Protein AF-A0AAT9HPE4-F1 (afdb_monomer_lite)

pLDDT: mean 81.88, std 15.14, range [31.67, 94.38]

Foldseek 3Di:
DDDDPPPPPPPLQFFDWQEWEKAAQDPVVVVVVVVQQAWAWDDDDPFKTWTAALFNRIYIYGPDDDPVFWDDLDPHIGTGEIETAGADPVSLVVVLVVCVVPWDWDADPVGWIWTADPSGHIYIYDHDDTDDDDDDDDDDDDVVDDPDDPDDDDDDPGDRDDDPGPDD

InterPro domains:
  IPR004360 Glyoxalase/fosfomycin resistance/dioxygenase domain [PF00903] (16-105)
  IPR029068 Glyoxalase/Bleomycin resistance protein/Dihydroxybiphenyl dioxygenase [G3DSA:3.10.180.10] (5-127)
  IPR029068 Glyoxalase/Bleomycin resistance protein/Dihydroxybiphenyl dioxygenase [SSF54593] (12-109)

Sequence (168 aa):
MLTGAEGNEEFMGIQRIESVTYGVDDLDTCVRFFEDFGLSLVERTGEHAVFETRTAQTLHLDTAPGPLLPAPVEDGPTLREVVWGVDTRDDLDRLVTAAAHDHEVRETADGVQHTVDRSGFGVGLALARPRKVTVAPRRTNTYGSVRRWNEALTPVSRAHPCACAMSP

Structure (mmCIF, N/CA/C/O backbone):
data_AF-A0AAT9HPE4-F1
#
_entry.id   AF-A0AAT9HPE4-F1
#
loop_
_atom_site.group_PDB
_atom_site.id
_atom_site.type_symbol
_atom_site.label_atom_id
_atom_site.label_alt_id
_atom_site.label_comp_id
_atom_site.label_asym_id
_atom_site.label_entity_id
_atom_site.label_seq_id
_atom_site.pdbx_PDB_ins_code
_atom_site.Cartn_x
_atom_site.Cartn_y
_atom_site.Cartn_z
_atom_site.occupancy
_atom_site.B_iso_or_equiv
_atom_site.auth_seq_id
_atom_site.auth_comp_id
_atom_site.auth_asym_id
_atom_site.auth_atom_id
_atom_site.pdbx_PDB_model_num
ATOM 1 N N . MET A 1 1 ? 23.799 44.747 -4.265 1.00 33.22 1 MET A N 1
ATOM 2 C CA . MET A 1 1 ? 22.665 44.391 -5.137 1.00 33.22 1 MET A CA 1
ATOM 3 C C . MET A 1 1 ? 22.600 42.877 -5.201 1.00 33.22 1 MET A C 1
ATOM 5 O O . MET A 1 1 ? 23.553 42.277 -5.666 1.00 33.22 1 MET A O 1
ATOM 9 N N . LEU A 1 2 ? 21.522 42.337 -4.628 1.00 33.53 2 LEU A N 1
ATOM 10 C CA . LEU A 1 2 ? 20.886 41.033 -4.856 1.00 33.53 2 LEU A CA 1
ATOM 11 C C . LEU A 1 2 ? 21.777 39.777 -4.876 1.00 33.53 2 LEU A C 1
ATOM 13 O O . LEU A 1 2 ? 22.291 39.349 -5.903 1.00 33.53 2 LEU A O 1
ATOM 17 N N . THR A 1 3 ? 21.848 39.173 -3.690 1.00 35.16 3 THR A N 1
ATOM 18 C CA . THR A 1 3 ? 21.890 37.731 -3.426 1.00 35.16 3 THR A CA 1
ATOM 19 C C . THR A 1 3 ? 20.984 36.956 -4.388 1.00 35.16 3 THR A C 1
ATOM 21 O O . THR A 1 3 ? 19.767 37.139 -4.384 1.00 35.16 3 THR A O 1
ATOM 24 N N . GLY A 1 4 ? 21.577 36.077 -5.197 1.00 31.67 4 GLY A N 1
ATOM 25 C CA . GLY A 1 4 ? 20.851 35.005 -5.866 1.00 31.67 4 GLY A CA 1
ATOM 26 C C . GLY A 1 4 ? 20.493 33.956 -4.822 1.00 31.67 4 GLY A C 1
ATOM 27 O O . GLY A 1 4 ? 21.370 33.255 -4.329 1.00 31.67 4 GLY A O 1
ATOM 28 N N . ALA A 1 5 ? 19.222 33.913 -4.432 1.00 36.97 5 ALA A N 1
ATOM 29 C CA . ALA A 1 5 ? 18.664 32.779 -3.722 1.00 36.97 5 ALA A CA 1
ATOM 30 C C . ALA A 1 5 ? 18.643 31.606 -4.708 1.00 36.97 5 ALA A C 1
ATOM 32 O O . ALA A 1 5 ? 17.774 31.536 -5.576 1.00 36.97 5 ALA A O 1
ATOM 33 N N . GLU A 1 6 ? 19.641 30.731 -4.615 1.00 39.66 6 GLU A N 1
ATOM 34 C CA . GLU A 1 6 ? 19.525 29.386 -5.160 1.00 39.66 6 GLU A CA 1
ATOM 35 C C . GLU A 1 6 ? 18.403 28.716 -4.369 1.00 39.66 6 GLU A C 1
ATOM 37 O O . GLU A 1 6 ? 18.510 28.508 -3.158 1.00 39.66 6 GLU A O 1
ATOM 42 N N . GLY A 1 7 ? 17.266 28.519 -5.035 1.00 37.47 7 GLY A N 1
ATOM 43 C CA . GLY A 1 7 ? 16.151 27.775 -4.483 1.00 37.47 7 GLY A CA 1
ATOM 44 C C . GLY A 1 7 ? 16.666 26.405 -4.078 1.00 37.47 7 GLY A C 1
ATOM 45 O O . GLY A 1 7 ? 17.126 25.640 -4.919 1.00 37.47 7 GLY A O 1
ATOM 46 N N . ASN A 1 8 ? 16.632 26.133 -2.780 1.00 39.53 8 ASN A N 1
ATOM 47 C CA . ASN A 1 8 ? 16.766 24.795 -2.244 1.00 39.53 8 ASN A CA 1
ATOM 48 C C . ASN A 1 8 ? 15.653 23.963 -2.892 1.00 39.53 8 ASN A C 1
ATOM 50 O O . ASN A 1 8 ? 14.489 24.125 -2.530 1.00 39.53 8 ASN A O 1
ATOM 54 N N . GLU A 1 9 ? 15.988 23.150 -3.896 1.00 44.22 9 GLU A N 1
ATOM 55 C CA . GLU A 1 9 ? 15.122 22.067 -4.354 1.00 44.22 9 GLU A CA 1
ATOM 56 C C . GLU A 1 9 ? 14.934 21.144 -3.146 1.00 44.22 9 GLU A C 1
ATOM 58 O O . GLU A 1 9 ? 15.764 20.289 -2.841 1.00 44.22 9 GLU A O 1
ATOM 63 N N . GLU A 1 10 ? 13.877 21.412 -2.378 1.00 47.75 10 GLU A N 1
ATOM 64 C CA . GLU A 1 10 ? 13.383 20.539 -1.328 1.00 47.75 10 GLU A CA 1
ATOM 65 C C . GLU A 1 10 ? 12.986 19.229 -2.002 1.00 47.75 10 GLU A C 1
ATOM 67 O O . GLU A 1 10 ? 11.871 19.082 -2.503 1.00 47.75 10 GLU A O 1
ATOM 72 N N . PHE A 1 11 ? 13.920 18.280 -2.065 1.00 51.22 11 PHE A N 1
ATOM 73 C CA . PHE A 1 11 ? 13.600 16.908 -2.417 1.00 51.22 11 PHE A CA 1
ATOM 74 C C . PHE A 1 11 ? 12.639 16.386 -1.352 1.00 51.22 11 PHE A C 1
ATOM 76 O O . PHE A 1 11 ? 13.034 15.958 -0.271 1.00 51.22 11 PHE A O 1
ATOM 83 N N . MET A 1 12 ? 11.346 16.480 -1.652 1.00 60.88 12 MET A N 1
ATOM 84 C CA . MET A 1 12 ? 10.288 15.858 -0.881 1.00 60.88 12 MET A CA 1
ATOM 85 C C . MET A 1 12 ? 10.545 14.353 -0.926 1.00 60.88 12 MET A C 1
ATOM 87 O O . MET A 1 12 ? 10.314 13.706 -1.943 1.00 60.88 12 MET A O 1
ATOM 91 N N . GLY A 1 13 ? 11.083 13.814 0.170 1.00 77.50 13 GLY A N 1
ATOM 92 C CA . GLY A 1 13 ? 11.642 12.463 0.260 1.00 77.50 13 GLY A CA 1
ATOM 93 C C . GLY A 1 13 ? 10.655 11.310 0.048 1.00 77.50 13 GLY A C 1
ATOM 94 O O . GLY A 1 13 ? 11.045 10.162 0.235 1.00 77.50 13 GLY A O 1
ATOM 95 N N . ILE A 1 14 ? 9.401 11.577 -0.330 1.00 86.38 14 ILE A N 1
ATOM 96 C CA . ILE A 1 14 ? 8.386 10.565 -0.639 1.00 86.38 14 ILE A CA 1
ATOM 97 C C . ILE A 1 14 ? 8.608 10.050 -2.064 1.00 86.38 14 ILE A C 1
ATOM 99 O O . ILE A 1 14 ? 8.480 10.794 -3.031 1.00 86.38 14 ILE A O 1
ATOM 103 N N . GLN A 1 15 ? 8.905 8.759 -2.199 1.00 84.69 15 GLN A N 1
ATOM 104 C CA . GLN A 1 15 ? 9.333 8.162 -3.472 1.00 84.69 15 GLN A CA 1
ATOM 105 C C . GLN A 1 15 ? 8.304 7.202 -4.076 1.00 84.69 15 GLN A C 1
ATOM 107 O O . GLN A 1 15 ? 8.274 6.978 -5.287 1.00 84.69 15 GLN A O 1
ATOM 112 N N . ARG A 1 16 ? 7.491 6.560 -3.230 1.00 86.12 16 ARG A N 1
ATOM 113 C CA . ARG A 1 16 ? 6.608 5.463 -3.640 1.00 86.12 16 ARG A CA 1
ATOM 114 C C . ARG A 1 16 ? 5.481 5.241 -2.649 1.00 86.12 16 ARG A C 1
ATOM 116 O O . ARG A 1 16 ? 5.565 5.638 -1.495 1.00 86.12 16 ARG A O 1
ATOM 123 N N . ILE A 1 17 ? 4.466 4.516 -3.092 1.00 91.69 17 ILE A N 1
ATOM 124 C CA . ILE A 1 17 ? 3.531 3.841 -2.193 1.00 91.69 17 ILE A CA 1
ATOM 125 C C . ILE A 1 17 ? 4.243 2.603 -1.640 1.00 91.69 17 ILE A C 1
ATOM 127 O O . ILE A 1 17 ? 4.864 1.876 -2.413 1.00 91.69 17 ILE A O 1
ATOM 131 N N . GLU A 1 18 ? 4.186 2.365 -0.338 1.00 91.25 18 GLU A N 1
ATOM 132 C CA . GLU A 1 18 ? 4.764 1.176 0.301 1.00 91.25 18 GLU A CA 1
ATOM 133 C C . GLU A 1 18 ? 3.693 0.136 0.639 1.00 91.25 18 GLU A C 1
ATOM 135 O O . GLU A 1 18 ? 3.892 -1.062 0.418 1.00 91.25 18 GLU A O 1
ATOM 140 N N . SER A 1 19 ? 2.532 0.602 1.095 1.00 92.31 19 SER A N 1
ATOM 141 C CA . SER A 1 19 ? 1.377 -0.238 1.385 1.00 92.31 19 SER A CA 1
ATOM 142 C C . SER A 1 19 ? 0.081 0.488 1.049 1.00 92.31 19 SER A C 1
ATOM 144 O O . SER A 1 19 ? 0.006 1.714 1.147 1.00 92.31 19 SER A O 1
ATOM 146 N N . VAL A 1 20 ? -0.937 -0.272 0.663 1.00 92.94 20 VAL A N 1
ATOM 147 C CA . VAL A 1 20 ? -2.308 0.215 0.506 1.00 92.94 20 VAL A CA 1
ATOM 148 C C . VAL A 1 20 ? -3.248 -0.746 1.206 1.00 92.94 20 VAL A C 1
ATOM 150 O O . VAL A 1 20 ? -3.138 -1.953 0.995 1.00 92.94 20 VAL A O 1
ATOM 153 N N . THR A 1 21 ? -4.197 -0.214 1.970 1.00 92.75 21 THR A N 1
ATOM 154 C CA . THR A 1 21 ? -5.214 -1.010 2.662 1.00 92.75 21 THR A CA 1
ATOM 155 C C . THR A 1 21 ? -6.606 -0.659 2.158 1.00 92.75 21 THR A C 1
ATOM 157 O O . THR A 1 21 ? -7.016 0.502 2.217 1.00 92.75 21 THR A O 1
ATOM 160 N N . TYR A 1 22 ? -7.352 -1.662 1.697 1.00 91.94 22 TYR A N 1
ATOM 161 C CA . TYR A 1 22 ? -8.744 -1.529 1.267 1.00 91.94 22 TYR A CA 1
ATOM 162 C C . TYR A 1 22 ? -9.688 -2.269 2.208 1.00 91.94 22 TYR A C 1
ATOM 164 O O . TYR A 1 22 ? -9.437 -3.415 2.577 1.00 91.94 22 TYR A O 1
ATOM 172 N N . GLY A 1 23 ? -10.813 -1.627 2.523 1.00 91.50 23 GLY A N 1
ATOM 173 C CA . GLY A 1 23 ? -11.985 -2.317 3.045 1.00 91.50 23 GLY A CA 1
ATOM 174 C C . GLY A 1 23 ? -12.743 -2.956 1.885 1.00 91.50 23 GLY A C 1
ATOM 175 O O . GLY A 1 23 ? -13.005 -2.272 0.896 1.00 91.50 23 GLY A O 1
ATOM 176 N N . VAL A 1 24 ? -13.076 -4.241 1.973 1.00 91.81 24 VAL A N 1
ATOM 177 C CA . VAL A 1 24 ? -13.756 -4.989 0.902 1.00 91.81 24 VAL A CA 1
ATOM 178 C C . VAL A 1 24 ? -14.934 -5.793 1.441 1.00 91.81 24 VAL A C 1
ATOM 180 O O . VAL A 1 24 ? -14.861 -6.324 2.536 1.00 91.81 24 VAL A O 1
ATOM 183 N N . ASP A 1 25 ? -16.009 -5.945 0.671 1.00 90.44 25 ASP A N 1
ATOM 184 C CA . ASP A 1 25 ? -17.161 -6.746 1.122 1.00 90.44 25 ASP A CA 1
ATOM 185 C C . ASP A 1 25 ? -16.989 -8.247 0.825 1.00 90.44 25 ASP A C 1
ATOM 187 O O . ASP A 1 25 ? -17.431 -9.098 1.594 1.00 90.44 25 ASP A O 1
ATOM 191 N N . ASP A 1 26 ? -16.341 -8.581 -0.298 1.00 92.00 26 ASP A N 1
ATOM 192 C CA . ASP A 1 26 ? -16.119 -9.955 -0.764 1.00 92.00 26 ASP A CA 1
ATOM 193 C C . ASP A 1 26 ? -14.621 -10.211 -0.973 1.00 92.00 26 ASP A C 1
ATOM 195 O O . ASP A 1 26 ? -14.046 -9.928 -2.032 1.00 92.00 26 ASP A O 1
ATOM 199 N N . LEU A 1 27 ? -13.991 -10.770 0.063 1.00 92.75 27 LEU A N 1
ATOM 200 C CA . LEU A 1 27 ? -12.570 -11.102 0.049 1.00 92.75 27 LEU A CA 1
ATOM 201 C C . LEU A 1 27 ? -12.225 -12.127 -1.031 1.00 92.75 27 LEU A C 1
ATOM 203 O O . LEU A 1 27 ? -11.189 -12.002 -1.679 1.00 92.75 27 LEU A O 1
ATOM 207 N N . ASP A 1 28 ? -13.075 -13.129 -1.250 1.00 93.50 28 ASP A N 1
ATOM 208 C CA . ASP A 1 28 ? -12.791 -14.224 -2.177 1.00 93.50 28 ASP A CA 1
ATOM 209 C C . ASP A 1 28 ? -12.743 -13.721 -3.623 1.00 93.50 28 ASP A C 1
ATOM 211 O O . ASP A 1 28 ? -11.835 -14.075 -4.386 1.00 93.50 28 ASP A O 1
ATOM 215 N N . THR A 1 29 ? -13.684 -12.849 -3.990 1.00 93.12 29 THR A N 1
ATOM 216 C CA . THR A 1 29 ? -13.704 -12.209 -5.308 1.00 93.12 29 THR A CA 1
ATOM 217 C C . THR A 1 29 ? -12.493 -11.299 -5.501 1.00 93.12 29 THR A C 1
ATOM 219 O O . THR A 1 29 ? -11.842 -11.372 -6.550 1.00 93.12 29 THR A O 1
ATOM 222 N N . CYS A 1 30 ? -12.149 -10.480 -4.503 1.00 93.12 30 CYS A N 1
ATOM 223 C CA . CYS A 1 30 ? -10.986 -9.598 -4.581 1.00 93.12 30 CYS A CA 1
ATOM 224 C C . CYS A 1 30 ? -9.671 -10.384 -4.657 1.00 93.12 30 CYS A C 1
ATOM 226 O O . CYS A 1 30 ? -8.822 -10.071 -5.492 1.00 93.12 30 CYS A O 1
ATOM 228 N N . VAL A 1 31 ? -9.514 -11.443 -3.858 1.00 93.50 31 VAL A N 1
ATOM 229 C CA . VAL A 1 31 ? -8.321 -12.299 -3.882 1.00 93.50 31 VAL A CA 1
ATOM 230 C C . VAL A 1 31 ? -8.121 -12.897 -5.268 1.00 93.50 31 VAL A C 1
ATOM 232 O O . VAL A 1 31 ? -7.039 -12.759 -5.837 1.00 93.50 31 VAL A O 1
ATOM 235 N N . ARG A 1 32 ? -9.174 -13.478 -5.856 1.00 93.25 32 ARG A N 1
ATOM 236 C CA . ARG A 1 32 ? -9.098 -14.045 -7.208 1.00 93.25 32 ARG A CA 1
ATOM 237 C C . ARG A 1 32 ? -8.684 -12.991 -8.237 1.00 93.25 32 ARG A C 1
ATOM 239 O O . ARG A 1 32 ? -7.826 -13.256 -9.073 1.00 93.25 32 ARG A O 1
ATOM 246 N N . PHE A 1 33 ? -9.244 -11.783 -8.147 1.00 92.44 33 PHE A N 1
ATOM 247 C CA . PHE A 1 33 ? -8.885 -10.680 -9.038 1.00 92.44 33 PHE A CA 1
ATOM 248 C C . PHE A 1 33 ? -7.395 -10.310 -8.950 1.00 92.44 33 PHE A C 1
ATOM 250 O O . PHE A 1 33 ? -6.733 -10.189 -9.981 1.00 92.44 33 PHE A O 1
ATOM 257 N N . PHE A 1 34 ? -6.842 -10.153 -7.744 1.00 91.69 34 PHE A N 1
ATOM 258 C CA . PHE A 1 34 ? -5.438 -9.760 -7.578 1.00 91.69 34 PHE A CA 1
ATOM 259 C C . PHE A 1 34 ? -4.450 -10.887 -7.893 1.00 91.69 34 PHE A C 1
ATOM 261 O O . PHE A 1 34 ? -3.355 -10.622 -8.403 1.00 91.69 34 PHE A O 1
ATOM 268 N N . GLU A 1 35 ? -4.841 -12.144 -7.680 1.00 90.81 35 GLU A N 1
ATOM 269 C CA . GLU A 1 35 ? -4.086 -13.289 -8.182 1.00 90.81 35 GLU A CA 1
ATOM 270 C C . GLU A 1 35 ? -4.043 -13.291 -9.716 1.00 90.81 35 GLU A C 1
ATOM 272 O O . GLU A 1 35 ? -2.955 -13.412 -10.293 1.00 90.81 35 GLU A O 1
ATOM 277 N N . ASP A 1 36 ? -5.182 -13.100 -10.384 1.00 89.19 36 ASP A N 1
ATOM 278 C CA . ASP A 1 36 ? -5.267 -13.038 -11.849 1.00 89.19 36 ASP A CA 1
ATOM 279 C C . ASP A 1 36 ? -4.486 -11.844 -12.417 1.00 89.19 36 ASP A C 1
ATOM 281 O O . ASP A 1 36 ? -3.814 -11.960 -13.448 1.00 89.19 36 ASP A O 1
ATOM 285 N N . PHE A 1 37 ? -4.482 -10.717 -11.701 1.00 86.81 37 PHE A N 1
ATOM 286 C CA . PHE A 1 37 ? -3.649 -9.555 -12.017 1.00 86.81 37 PHE A CA 1
ATOM 287 C C . PHE A 1 37 ? -2.142 -9.861 -11.929 1.00 86.81 37 PHE A C 1
ATOM 289 O O . PHE A 1 37 ? -1.321 -9.207 -12.579 1.00 86.81 37 PHE A O 1
ATOM 296 N N . GLY A 1 38 ? -1.765 -10.892 -11.169 1.00 87.25 38 GLY A N 1
ATOM 297 C CA . GLY A 1 38 ? -0.395 -11.383 -11.066 1.00 87.25 38 GLY A CA 1
ATOM 298 C C . GLY A 1 38 ? 0.353 -10.938 -9.814 1.00 87.25 38 GLY A C 1
ATOM 299 O O . GLY A 1 38 ? 1.584 -11.028 -9.791 1.00 87.25 38 GLY A O 1
ATOM 300 N N . LEU A 1 39 ? -0.355 -10.453 -8.788 1.00 90.62 39 LEU A N 1
ATOM 301 C CA . LEU A 1 39 ? 0.239 -10.228 -7.471 1.00 90.62 39 LEU 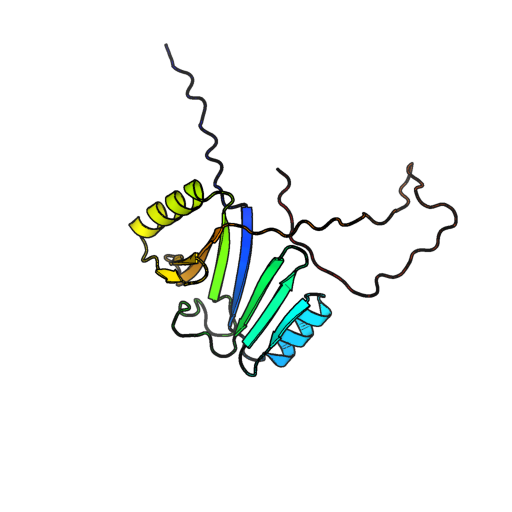A CA 1
ATOM 302 C C . LEU A 1 39 ? 0.481 -11.557 -6.753 1.00 90.62 39 LEU A C 1
ATOM 304 O O . LEU A 1 39 ? -0.172 -12.564 -7.030 1.00 90.62 39 LEU A O 1
ATOM 308 N N . SER A 1 40 ? 1.452 -11.561 -5.842 1.00 90.44 40 SER A N 1
ATOM 309 C CA . SER A 1 40 ? 1.766 -12.745 -5.041 1.00 90.44 40 SER A CA 1
ATOM 310 C C . SER A 1 40 ? 0.995 -12.680 -3.732 1.00 90.44 40 SER A C 1
ATOM 312 O O . SER A 1 40 ? 1.195 -11.741 -2.969 1.00 90.44 40 SER A O 1
ATOM 314 N N . LEU A 1 41 ? 0.122 -13.654 -3.476 1.00 93.62 41 LEU A N 1
ATOM 315 C CA . LEU A 1 41 ? -0.545 -13.796 -2.183 1.00 93.62 41 LEU A CA 1
ATOM 316 C C . LEU A 1 41 ? 0.491 -14.230 -1.135 1.00 93.62 41 LEU A C 1
ATOM 318 O O . LEU A 1 41 ? 1.153 -15.254 -1.311 1.00 93.62 41 LEU A O 1
ATOM 322 N N . VAL A 1 42 ? 0.646 -13.439 -0.077 1.00 93.69 42 VAL A N 1
ATOM 323 C CA . VAL A 1 42 ? 1.594 -13.689 1.020 1.00 93.69 42 VAL A CA 1
ATOM 324 C C . VAL A 1 42 ? 0.873 -14.240 2.241 1.00 93.69 42 VAL A C 1
ATOM 326 O O . VAL A 1 42 ? 1.364 -15.167 2.879 1.00 93.69 42 VAL A O 1
ATOM 329 N N . GLU A 1 43 ? -0.310 -13.706 2.530 1.00 93.12 43 GLU A N 1
ATOM 330 C CA . GLU A 1 43 ? -1.118 -14.106 3.674 1.00 93.12 43 GLU A CA 1
ATOM 331 C C . GLU A 1 43 ? -2.599 -14.107 3.304 1.00 93.12 43 GLU A C 1
ATOM 333 O O . GLU A 1 43 ? -3.057 -13.266 2.530 1.00 93.12 43 GLU A O 1
ATOM 338 N N . ARG A 1 44 ? -3.352 -15.061 3.859 1.00 92.31 44 ARG A N 1
ATOM 339 C CA . ARG A 1 44 ? -4.809 -15.106 3.754 1.00 92.31 44 ARG A CA 1
ATOM 340 C C . ARG A 1 44 ? -5.416 -15.725 5.002 1.00 92.31 44 ARG A C 1
ATOM 342 O O . ARG A 1 44 ? -5.032 -16.820 5.410 1.00 92.31 44 ARG A O 1
ATOM 349 N N . THR A 1 45 ? -6.415 -15.049 5.540 1.00 90.81 45 THR A N 1
ATOM 350 C CA . THR A 1 45 ? -7.309 -15.529 6.590 1.00 90.81 45 THR A CA 1
ATOM 351 C C . THR A 1 45 ? -8.756 -15.476 6.079 1.00 90.81 45 THR A C 1
ATOM 353 O O . THR A 1 45 ? -8.990 -15.298 4.882 1.00 90.81 45 THR A O 1
ATOM 356 N N . GLY A 1 46 ? -9.738 -15.683 6.961 1.00 88.25 46 GLY A N 1
ATOM 357 C CA . GLY A 1 46 ? -11.153 -15.547 6.600 1.00 88.25 46 GLY A CA 1
ATOM 358 C C . GLY A 1 46 ? -11.599 -14.100 6.364 1.00 88.25 46 GLY A C 1
ATOM 359 O O . GLY A 1 46 ? -12.579 -13.890 5.662 1.00 88.25 46 GLY A O 1
ATOM 360 N N . GLU A 1 47 ? -10.882 -13.124 6.926 1.00 89.38 47 GLU A N 1
ATOM 361 C CA . GLU A 1 47 ? -11.282 -11.705 6.923 1.00 89.38 47 GLU A CA 1
ATOM 362 C C . GLU A 1 47 ? -10.197 -10.776 6.357 1.00 89.38 47 GLU A C 1
ATOM 364 O O . GLU A 1 47 ? -10.451 -9.594 6.141 1.00 89.38 47 GLU A O 1
ATOM 369 N N . HIS A 1 48 ? -8.998 -11.308 6.099 1.00 92.38 48 HIS A N 1
ATOM 370 C CA . HIS A 1 48 ? -7.826 -10.544 5.686 1.00 92.38 48 HIS A CA 1
ATOM 371 C C . HIS A 1 48 ? -7.050 -11.253 4.571 1.00 92.38 48 HIS A C 1
ATOM 373 O O . HIS A 1 48 ? -6.900 -12.479 4.589 1.00 92.38 48 HIS A O 1
ATOM 379 N N . ALA A 1 49 ? -6.499 -10.499 3.623 1.00 94.06 49 ALA A N 1
ATOM 380 C CA . ALA A 1 49 ? -5.518 -11.000 2.665 1.00 94.06 49 ALA A CA 1
ATOM 381 C C . ALA A 1 49 ? -4.431 -9.961 2.370 1.00 94.06 49 ALA A C 1
ATOM 383 O O . ALA A 1 49 ? -4.728 -8.788 2.145 1.00 94.06 49 ALA A O 1
ATOM 384 N N . VAL A 1 50 ? -3.180 -10.421 2.287 1.00 94.38 50 VAL A N 1
ATOM 385 C CA . VAL A 1 50 ? -2.018 -9.596 1.935 1.00 94.38 50 VAL A CA 1
ATOM 386 C C . VAL A 1 50 ? -1.414 -10.079 0.634 1.00 94.38 50 VAL A C 1
ATOM 388 O O . VAL A 1 50 ? -1.046 -11.248 0.484 1.00 94.38 50 VAL A O 1
ATOM 391 N N . PHE A 1 51 ? -1.234 -9.145 -0.285 1.00 93.50 51 PHE A N 1
ATOM 392 C CA . PHE A 1 51 ? -0.513 -9.339 -1.527 1.00 93.50 51 PHE A CA 1
ATOM 393 C C . PHE A 1 51 ? 0.787 -8.549 -1.533 1.00 93.50 51 PHE A C 1
ATOM 395 O O . PHE A 1 51 ? 0.869 -7.461 -0.970 1.00 93.50 51 PHE A O 1
ATOM 402 N N . GLU A 1 52 ? 1.786 -9.066 -2.241 1.00 92.00 52 GLU A N 1
ATOM 403 C CA . GLU A 1 52 ? 3.054 -8.384 -2.477 1.00 92.00 52 GLU A C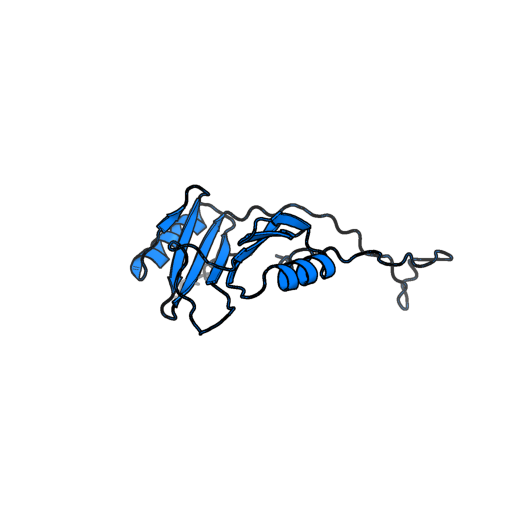A 1
ATOM 404 C C . GLU A 1 52 ? 3.353 -8.298 -3.981 1.00 92.00 52 GLU A C 1
ATOM 406 O O . GLU A 1 52 ? 3.145 -9.244 -4.755 1.00 92.00 52 GLU A O 1
ATOM 411 N N . THR A 1 53 ? 3.861 -7.143 -4.413 1.00 88.94 53 THR A N 1
ATOM 412 C CA . THR A 1 53 ? 4.449 -6.974 -5.746 1.00 88.94 53 THR A CA 1
ATOM 413 C C . THR A 1 53 ? 5.901 -7.455 -5.756 1.00 88.94 53 THR A C 1
ATOM 415 O O . THR A 1 53 ? 6.559 -7.586 -4.724 1.00 88.94 53 THR A O 1
ATOM 418 N N . ARG A 1 54 ? 6.495 -7.630 -6.944 1.00 85.69 54 ARG A N 1
ATOM 419 C CA . ARG A 1 54 ? 7.915 -8.023 -7.033 1.00 85.69 54 ARG A CA 1
ATOM 420 C C . ARG A 1 54 ? 8.875 -7.011 -6.397 1.00 85.69 54 ARG A C 1
ATOM 422 O O . ARG A 1 54 ? 9.975 -7.389 -5.998 1.00 85.69 54 ARG A O 1
ATOM 429 N N . THR A 1 55 ? 8.464 -5.750 -6.304 1.00 85.56 55 THR A N 1
ATOM 430 C CA . THR A 1 55 ? 9.232 -4.633 -5.736 1.00 85.56 55 THR A CA 1
ATOM 431 C C . THR A 1 55 ? 8.957 -4.408 -4.242 1.00 85.56 55 THR A C 1
ATOM 433 O O . THR A 1 55 ? 9.322 -3.347 -3.728 1.00 85.56 55 THR A O 1
ATOM 436 N N . ALA A 1 56 ? 8.350 -5.391 -3.560 1.00 87.25 56 ALA A N 1
ATOM 437 C CA .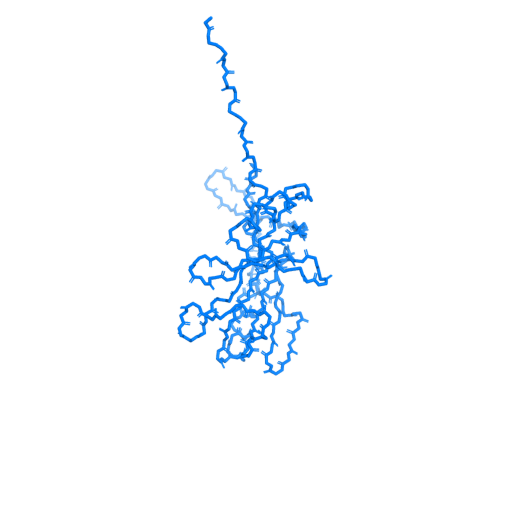 ALA A 1 56 ? 8.021 -5.390 -2.128 1.00 87.25 56 ALA A CA 1
ATOM 438 C C . ALA A 1 56 ? 7.003 -4.320 -1.691 1.00 87.25 56 ALA A C 1
ATOM 440 O O . ALA A 1 56 ? 7.015 -3.873 -0.555 1.00 87.25 56 ALA A O 1
ATOM 441 N N . GLN A 1 57 ? 6.132 -3.883 -2.603 1.00 90.62 57 GLN A N 1
ATOM 442 C CA . GLN A 1 57 ? 4.929 -3.135 -2.222 1.00 90.62 57 GLN A CA 1
ATOM 443 C C . GLN A 1 57 ? 3.881 -4.111 -1.723 1.00 90.62 57 GLN A C 1
ATOM 445 O O . GLN A 1 57 ? 3.740 -5.181 -2.321 1.00 90.62 57 GLN A O 1
ATOM 450 N N . THR A 1 58 ? 3.120 -3.713 -0.712 1.00 92.25 58 THR A N 1
ATOM 451 C CA . THR A 1 58 ? 2.057 -4.551 -0.156 1.00 92.25 58 THR A CA 1
ATOM 452 C C . THR A 1 58 ? 0.670 -3.983 -0.433 1.00 92.25 58 THR A C 1
ATOM 454 O O . THR A 1 58 ? 0.484 -2.777 -0.588 1.00 92.25 58 THR A O 1
ATOM 457 N N . LEU A 1 59 ? -0.301 -4.879 -0.560 1.00 93.06 59 LEU A N 1
ATOM 458 C CA . LEU A 1 59 ? -1.715 -4.569 -0.707 1.00 93.06 59 LEU A CA 1
ATOM 459 C C . LEU A 1 59 ? -2.475 -5.417 0.306 1.00 93.06 59 LEU A C 1
ATOM 461 O O . LEU A 1 59 ? -2.414 -6.644 0.247 1.00 93.06 59 LEU A O 1
ATOM 465 N N . HIS A 1 60 ? -3.183 -4.753 1.206 1.00 93.81 60 HIS A N 1
ATOM 466 C CA . HIS A 1 60 ? -3.960 -5.357 2.277 1.00 93.81 60 HIS A CA 1
ATOM 467 C C . HIS A 1 60 ? -5.441 -5.227 1.945 1.00 93.81 60 HIS A C 1
ATOM 469 O O . HIS A 1 60 ? -5.909 -4.160 1.539 1.00 93.81 60 HIS A O 1
ATOM 475 N N . LEU A 1 61 ? -6.166 -6.327 2.089 1.00 92.88 61 LEU A N 1
ATOM 476 C CA . LEU A 1 61 ? -7.605 -6.403 1.883 1.00 92.88 61 LEU A CA 1
ATOM 477 C C . LEU A 1 61 ? -8.239 -6.888 3.176 1.00 92.88 61 LEU A C 1
ATOM 479 O O . LEU A 1 61 ? -7.900 -7.975 3.638 1.00 92.88 61 LEU A O 1
ATOM 483 N N . ASP A 1 62 ? -9.166 -6.107 3.715 1.00 91.50 62 ASP A N 1
ATOM 484 C CA . ASP A 1 62 ? -9.848 -6.402 4.971 1.00 91.50 62 ASP A CA 1
ATOM 485 C C . ASP A 1 62 ? -11.361 -6.346 4.796 1.00 91.50 62 ASP A C 1
ATOM 487 O O . ASP A 1 62 ? -11.897 -5.336 4.339 1.00 91.50 62 ASP A O 1
ATOM 491 N N . THR A 1 63 ? -12.074 -7.391 5.218 1.00 89.56 63 THR A N 1
ATOM 492 C CA . THR A 1 63 ? -13.546 -7.353 5.290 1.00 89.56 63 THR A CA 1
ATOM 493 C C . THR A 1 63 ? -14.057 -6.643 6.529 1.00 89.56 63 THR A C 1
ATOM 495 O O . THR A 1 63 ? -15.148 -6.079 6.536 1.00 89.56 63 THR A O 1
ATOM 498 N N . ALA A 1 64 ? -13.247 -6.642 7.583 1.00 83.12 64 ALA A N 1
ATOM 499 C CA . ALA A 1 64 ? -13.500 -5.914 8.812 1.00 83.12 64 ALA A CA 1
ATOM 500 C C . ALA A 1 64 ? -12.217 -5.172 9.217 1.00 83.12 64 ALA A C 1
ATOM 502 O O . ALA A 1 64 ? -11.458 -5.674 10.049 1.00 83.12 64 ALA A O 1
ATOM 503 N N . PRO A 1 65 ? -11.943 -3.990 8.623 1.00 79.81 65 PRO A N 1
ATOM 504 C CA . PRO A 1 65 ? -10.758 -3.211 8.957 1.00 79.81 65 PRO A CA 1
ATOM 505 C C . PRO A 1 65 ? -10.694 -2.960 10.465 1.00 79.81 65 PRO A C 1
ATOM 507 O O . PRO A 1 65 ? -11.675 -2.522 11.073 1.00 79.81 65 PRO A O 1
ATOM 510 N N . GLY A 1 66 ? -9.544 -3.254 11.074 1.00 76.00 66 GLY A N 1
ATOM 511 C CA . GLY A 1 66 ? -9.364 -3.129 12.518 1.00 76.00 66 GLY A CA 1
ATOM 512 C C . GLY A 1 66 ? -9.580 -1.694 13.031 1.00 76.00 66 GLY A C 1
ATOM 513 O O . GLY A 1 66 ? -9.447 -0.732 12.275 1.00 76.00 66 GLY A O 1
ATOM 514 N N . PRO A 1 67 ? -9.830 -1.512 14.342 1.00 73.50 67 PRO A N 1
ATOM 515 C CA . PRO A 1 67 ? -10.142 -0.203 14.935 1.00 73.50 67 PRO A CA 1
ATOM 516 C C . PRO A 1 67 ? -8.980 0.802 14.877 1.00 73.50 67 PRO A C 1
ATOM 518 O O . PRO A 1 67 ? -9.161 1.973 15.191 1.00 73.50 67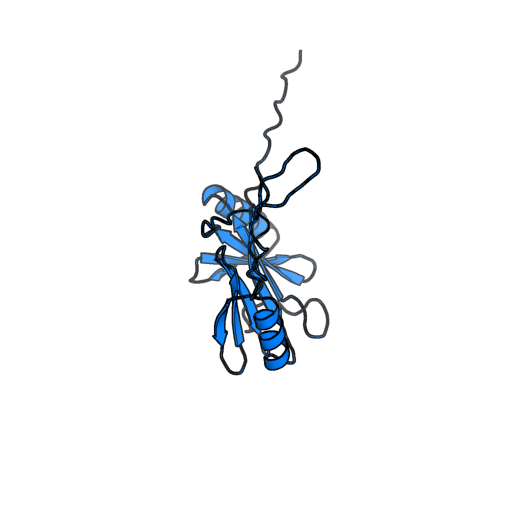 PRO A O 1
ATOM 521 N N . LEU A 1 68 ? -7.779 0.338 14.522 1.00 75.50 68 LEU A N 1
ATOM 522 C CA . LEU A 1 68 ? -6.584 1.164 14.366 1.00 75.50 68 LEU A CA 1
ATOM 523 C C . LEU A 1 68 ? -6.524 1.889 13.016 1.00 75.50 68 LEU A C 1
ATOM 525 O O . LEU A 1 68 ? -5.686 2.779 12.868 1.00 75.50 68 LEU A O 1
ATOM 529 N N . LEU A 1 69 ? -7.367 1.499 12.056 1.00 79.88 69 LEU A N 1
ATOM 530 C CA . LEU A 1 69 ? -7.491 2.157 10.761 1.00 79.88 69 LEU A CA 1
ATOM 531 C C . LEU A 1 69 ? -8.583 3.233 10.822 1.00 79.88 69 LEU A C 1
ATOM 533 O O . LEU A 1 69 ? -9.624 3.021 11.453 1.00 79.88 69 LEU A O 1
ATOM 537 N N . PRO A 1 70 ? -8.389 4.374 10.144 1.00 80.31 70 PRO A N 1
ATOM 538 C CA . PRO A 1 70 ? -9.387 5.435 10.116 1.00 80.31 70 PRO A CA 1
ATOM 539 C C . PRO A 1 70 ? -10.670 4.962 9.451 1.00 80.31 70 PRO A C 1
ATOM 541 O O . PRO A 1 70 ? -10.640 4.051 8.620 1.00 80.31 70 PRO A O 1
ATOM 544 N N . ALA A 1 71 ? -11.789 5.585 9.832 1.00 80.12 71 ALA A N 1
ATOM 545 C CA . ALA A 1 71 ? -13.113 5.356 9.257 1.00 80.12 71 ALA A CA 1
ATOM 546 C C . ALA A 1 71 ? -13.095 5.524 7.723 1.00 80.12 71 ALA A C 1
ATOM 548 O O . ALA A 1 71 ? -12.255 6.256 7.201 1.00 80.12 71 ALA A O 1
ATOM 549 N N . PRO A 1 72 ? -13.986 4.845 6.980 1.00 79.25 72 PRO A N 1
ATOM 550 C CA . PRO A 1 72 ? -14.022 5.023 5.539 1.00 79.25 72 PRO A CA 1
ATOM 551 C C . PRO A 1 72 ? -14.508 6.440 5.227 1.00 79.25 72 PRO A C 1
ATOM 553 O O . PRO A 1 72 ? -15.430 6.935 5.874 1.00 79.25 72 PRO A O 1
ATOM 556 N N . VAL A 1 73 ? -13.894 7.080 4.234 1.00 78.94 73 VAL A N 1
ATOM 557 C CA . VAL A 1 73 ? -14.301 8.424 3.790 1.00 78.94 73 VAL A CA 1
ATOM 558 C C . VAL A 1 73 ? -15.671 8.392 3.105 1.00 78.94 73 VAL A C 1
ATOM 560 O O . VAL A 1 73 ? -16.443 9.341 3.210 1.00 78.94 73 VAL A O 1
ATOM 563 N N . GLU A 1 74 ? -15.989 7.280 2.442 1.00 81.50 74 GLU A N 1
ATOM 564 C CA . GLU A 1 74 ? -17.256 7.042 1.752 1.00 81.50 74 GLU A CA 1
ATOM 565 C C . GLU A 1 74 ? -17.830 5.682 2.158 1.00 81.50 74 GLU A C 1
ATOM 567 O O . GLU A 1 74 ? -17.080 4.746 2.439 1.00 81.50 74 GLU A O 1
ATOM 572 N N . ASP A 1 75 ? -19.156 5.555 2.165 1.00 77.94 75 ASP A N 1
ATOM 573 C CA . ASP A 1 75 ? -19.816 4.288 2.479 1.00 77.94 75 ASP A CA 1
ATOM 574 C C . ASP A 1 75 ? -19.463 3.200 1.448 1.00 77.94 75 ASP A C 1
ATOM 576 O O . ASP A 1 75 ? -19.543 3.415 0.237 1.00 77.94 75 ASP A O 1
ATOM 580 N N . GLY A 1 76 ? -19.137 2.001 1.940 1.00 81.19 76 GLY A N 1
ATOM 581 C CA . GLY A 1 76 ? -18.856 0.819 1.121 1.00 81.19 76 GLY A CA 1
ATOM 582 C C . GLY A 1 76 ? -17.373 0.422 1.053 1.00 81.19 76 GLY A C 1
ATOM 583 O O . GLY A 1 76 ? -16.560 0.869 1.871 1.00 81.19 76 GLY A O 1
ATOM 584 N N . PRO A 1 77 ? -17.011 -0.461 0.100 1.00 83.19 77 PRO A N 1
ATOM 585 C CA . PRO A 1 77 ? -15.667 -1.010 -0.012 1.00 83.19 77 PRO A CA 1
ATOM 586 C C . PRO A 1 77 ? -14.719 0.014 -0.648 1.00 83.19 77 PRO A C 1
ATOM 588 O O . PRO A 1 77 ? -14.664 0.168 -1.870 1.00 83.19 77 PRO A O 1
ATOM 591 N N . THR A 1 78 ? -13.987 0.744 0.194 1.00 87.75 78 THR A N 1
ATOM 592 C CA . THR A 1 78 ? -13.105 1.839 -0.223 1.00 87.75 78 THR A CA 1
ATOM 593 C C . THR A 1 78 ? -11.717 1.766 0.414 1.00 87.75 78 THR A C 1
ATOM 595 O O . THR A 1 78 ? -11.443 0.988 1.335 1.00 87.75 78 THR A O 1
ATOM 598 N N . LEU A 1 79 ? -10.820 2.593 -0.113 1.00 89.31 79 LEU A N 1
ATOM 599 C CA . LEU A 1 79 ? -9.474 2.802 0.393 1.00 89.31 79 LEU A CA 1
ATOM 600 C C . LEU A 1 79 ? -9.523 3.309 1.840 1.00 89.31 79 LEU A C 1
ATOM 602 O O . LEU A 1 79 ? -10.193 4.296 2.138 1.00 89.31 79 LEU A O 1
ATOM 606 N N . ARG A 1 80 ? -8.793 2.642 2.734 1.00 90.44 80 ARG A N 1
ATOM 607 C CA . ARG A 1 80 ? -8.694 3.018 4.152 1.00 90.44 80 ARG A CA 1
ATOM 608 C C . ARG A 1 80 ? -7.442 3.812 4.433 1.00 90.44 80 ARG A C 1
ATOM 610 O O . ARG A 1 80 ? -7.499 4.820 5.129 1.00 90.44 80 ARG A O 1
ATOM 617 N N . GLU A 1 81 ? -6.324 3.355 3.889 1.00 92.56 81 GLU A N 1
ATOM 618 C CA . GLU A 1 81 ? -5.033 3.963 4.155 1.00 92.56 81 GLU A CA 1
ATOM 619 C C . GLU A 1 81 ? -4.060 3.745 2.999 1.00 92.56 81 GLU A C 1
ATOM 621 O O . GLU A 1 81 ? -4.028 2.677 2.381 1.00 92.56 81 GLU A O 1
ATOM 626 N N . VAL A 1 82 ? -3.240 4.764 2.742 1.00 93.44 82 VAL A N 1
ATOM 627 C CA . VAL A 1 82 ? -2.056 4.662 1.886 1.00 93.44 82 VAL A CA 1
ATOM 628 C C . VAL A 1 82 ? -0.829 4.976 2.721 1.00 93.44 82 VAL A C 1
ATOM 630 O O . VAL A 1 82 ? -0.711 6.069 3.272 1.00 93.44 82 VAL A O 1
ATOM 633 N N . VAL A 1 83 ? 0.107 4.034 2.775 1.00 93.56 83 VAL A N 1
ATOM 634 C CA . VAL A 1 83 ? 1.414 4.234 3.396 1.00 93.56 83 VAL A CA 1
ATOM 635 C C . VAL A 1 83 ? 2.410 4.655 2.326 1.00 93.56 83 VAL A C 1
ATOM 637 O O . VAL A 1 83 ? 2.638 3.934 1.353 1.00 93.56 83 VAL A O 1
ATOM 640 N N . TRP A 1 84 ? 3.037 5.806 2.524 1.00 93.94 84 TRP A N 1
ATOM 641 C CA . TRP A 1 84 ? 4.045 6.367 1.639 1.00 93.94 84 TRP A CA 1
ATOM 642 C C . TRP A 1 84 ? 5.454 6.021 2.120 1.00 93.94 84 TRP A C 1
ATOM 644 O O . TRP A 1 84 ? 5.795 6.189 3.291 1.00 93.94 84 TRP A O 1
ATOM 654 N N . GLY A 1 85 ? 6.273 5.539 1.189 1.00 92.50 85 GLY A N 1
ATOM 655 C CA . GLY A 1 85 ? 7.679 5.223 1.393 1.00 92.50 85 GLY A CA 1
ATOM 656 C C . GLY A 1 85 ? 8.559 6.461 1.234 1.00 92.50 85 GLY A C 1
ATOM 657 O O . GLY A 1 85 ? 8.583 7.074 0.162 1.00 92.50 85 GLY A O 1
ATOM 658 N N . VAL A 1 86 ? 9.305 6.777 2.289 1.00 92.44 86 VAL A N 1
ATOM 659 C CA . VAL A 1 86 ? 10.261 7.883 2.392 1.00 92.44 86 VAL A CA 1
ATOM 660 C C . VAL A 1 86 ? 11.693 7.354 2.279 1.00 92.44 86 VAL A C 1
ATOM 662 O O . VAL A 1 86 ? 12.000 6.290 2.814 1.00 92.44 86 VAL A O 1
ATOM 665 N N . ASP A 1 87 ? 12.565 8.075 1.579 1.00 88.94 87 ASP A N 1
ATOM 666 C CA . ASP A 1 87 ? 13.923 7.612 1.254 1.00 88.94 87 ASP A CA 1
ATOM 667 C C . ASP A 1 87 ? 14.870 7.593 2.467 1.00 88.94 87 ASP A C 1
ATOM 669 O O . ASP A 1 87 ? 15.611 6.632 2.680 1.00 88.94 87 ASP A O 1
ATOM 673 N N . THR A 1 88 ? 14.821 8.633 3.308 1.00 89.31 88 THR A N 1
ATOM 674 C CA . THR A 1 88 ? 15.729 8.788 4.453 1.00 89.31 88 THR A CA 1
ATOM 675 C C . THR A 1 88 ? 14.985 8.918 5.779 1.00 89.31 88 THR A C 1
ATOM 677 O O . THR A 1 88 ? 13.825 9.334 5.838 1.00 89.31 88 THR A O 1
ATOM 680 N N . ARG A 1 89 ? 15.667 8.562 6.878 1.00 90.31 89 ARG A N 1
ATOM 681 C CA . ARG A 1 89 ? 15.109 8.711 8.230 1.00 90.31 89 ARG A CA 1
ATOM 682 C C . ARG A 1 89 ? 14.924 10.178 8.605 1.00 90.31 89 ARG A C 1
ATOM 684 O O . ARG A 1 89 ? 13.888 10.514 9.162 1.00 90.31 89 ARG A O 1
ATOM 691 N N . ASP A 1 90 ? 15.870 11.032 8.230 1.00 90.50 90 ASP A N 1
ATOM 692 C CA . ASP A 1 90 ? 15.805 12.469 8.504 1.00 90.50 90 ASP A CA 1
ATOM 693 C C . ASP A 1 90 ? 14.602 13.121 7.808 1.00 90.50 90 ASP A C 1
ATOM 695 O O . ASP A 1 90 ? 13.941 13.987 8.383 1.00 90.50 90 ASP A O 1
ATOM 699 N N . ASP A 1 91 ? 14.277 12.698 6.583 1.00 90.75 91 ASP A N 1
ATOM 700 C CA . ASP A 1 91 ? 13.097 13.200 5.875 1.00 90.75 91 ASP A CA 1
ATOM 701 C C . ASP A 1 91 ? 11.806 12.636 6.462 1.00 90.75 91 ASP A C 1
ATOM 703 O O . ASP A 1 91 ? 10.830 13.371 6.595 1.00 90.75 91 ASP A O 1
ATOM 707 N N . LEU A 1 92 ? 11.806 11.366 6.883 1.00 91.56 92 LEU A N 1
ATOM 708 C CA . LEU A 1 92 ? 10.668 10.775 7.585 1.00 91.56 92 LEU A CA 1
ATOM 709 C C . LEU A 1 92 ? 10.371 11.542 8.879 1.00 91.56 92 LEU A C 1
ATOM 711 O O . LEU A 1 92 ? 9.235 11.950 9.093 1.00 91.56 92 LEU A O 1
ATOM 715 N N . ASP A 1 93 ? 11.383 11.792 9.709 1.00 91.31 93 ASP A N 1
ATOM 716 C CA . ASP A 1 93 ? 11.220 12.506 10.978 1.00 91.31 93 ASP A CA 1
ATOM 717 C C . ASP A 1 93 ? 10.766 13.959 10.751 1.00 91.31 93 ASP A C 1
ATOM 719 O O . ASP A 1 93 ? 9.917 14.470 11.491 1.00 91.31 93 ASP A O 1
ATOM 723 N N . ARG A 1 94 ? 11.252 14.618 9.688 1.00 91.75 94 ARG A N 1
ATOM 724 C CA . ARG A 1 94 ? 10.776 15.950 9.278 1.00 91.75 94 ARG A CA 1
ATOM 725 C C . ARG A 1 94 ? 9.306 15.937 8.864 1.00 91.75 94 ARG A C 1
ATOM 727 O O . ARG A 1 94 ? 8.542 16.773 9.346 1.00 91.75 94 ARG A O 1
ATOM 734 N N . LEU A 1 95 ? 8.900 14.990 8.018 1.00 91.06 95 LEU A N 1
ATOM 735 C CA . LEU A 1 95 ? 7.513 14.856 7.560 1.00 91.06 95 LEU A CA 1
ATOM 736 C C . LEU A 1 95 ? 6.565 14.527 8.715 1.00 91.06 95 LEU A C 1
ATOM 738 O O . LEU A 1 95 ? 5.492 15.115 8.813 1.00 91.06 95 LEU A O 1
ATOM 742 N N . VAL A 1 96 ? 6.980 13.642 9.620 1.00 91.94 96 VAL A N 1
ATOM 743 C CA . VAL A 1 96 ? 6.220 13.280 10.823 1.00 91.94 96 VAL A CA 1
ATOM 744 C C . VAL A 1 96 ? 6.059 14.483 11.745 1.00 91.94 96 VAL A C 1
ATOM 746 O O . VAL A 1 96 ? 4.955 14.747 12.208 1.00 91.94 96 VAL A O 1
ATOM 749 N N . THR A 1 97 ? 7.126 15.256 11.963 1.00 92.00 97 THR A N 1
ATOM 750 C CA . THR A 1 97 ? 7.071 16.477 12.782 1.00 92.00 97 THR A CA 1
ATOM 751 C C . THR A 1 97 ? 6.128 17.516 12.174 1.00 92.00 97 THR A C 1
ATOM 753 O O . THR A 1 97 ? 5.353 18.141 12.895 1.00 92.00 97 THR A O 1
ATOM 756 N N . ALA A 1 98 ? 6.163 17.689 10.850 1.00 90.88 98 ALA A N 1
ATOM 757 C CA . ALA A 1 98 ? 5.258 18.590 10.146 1.00 90.88 98 ALA A CA 1
ATOM 758 C C . ALA A 1 98 ? 3.796 18.118 10.223 1.00 90.88 98 ALA A C 1
ATOM 760 O O . ALA A 1 98 ? 2.913 18.921 10.516 1.00 90.88 98 ALA A O 1
ATOM 761 N N . ALA A 1 99 ? 3.533 16.824 10.020 1.00 90.06 99 ALA A N 1
ATOM 762 C CA . ALA A 1 99 ? 2.190 16.255 10.133 1.00 90.06 99 ALA A CA 1
ATOM 763 C C . ALA A 1 99 ? 1.633 16.385 11.561 1.00 90.06 99 ALA A C 1
ATOM 765 O O . ALA A 1 99 ? 0.481 16.779 11.736 1.00 90.06 99 ALA A O 1
ATOM 766 N N . ALA A 1 100 ? 2.473 16.151 12.573 1.00 91.44 100 ALA A N 1
ATOM 767 C CA . ALA A 1 100 ? 2.115 16.246 13.988 1.00 91.44 100 ALA A CA 1
ATOM 768 C C . ALA A 1 100 ? 1.711 17.659 14.448 1.00 91.44 100 ALA A C 1
ATOM 770 O O . ALA A 1 100 ? 1.181 17.817 15.547 1.00 91.44 100 ALA A O 1
ATOM 771 N N . HIS A 1 101 ? 1.962 18.694 13.638 1.00 91.19 101 HIS A N 1
ATOM 772 C CA . HIS A 1 101 ? 1.517 20.054 13.937 1.00 91.19 101 HIS A CA 1
ATOM 773 C C . HIS A 1 101 ? -0.008 20.201 13.823 1.00 91.19 101 HIS A C 1
ATOM 775 O O . HIS A 1 101 ? -0.635 20.848 14.662 1.00 91.19 101 HIS A O 1
ATOM 781 N N . ASP A 1 102 ? -0.596 19.600 12.787 1.00 88.44 102 ASP A N 1
ATOM 782 C CA . ASP A 1 102 ? -2.013 19.762 12.442 1.00 88.44 102 ASP A CA 1
ATOM 783 C C . ASP A 1 102 ? -2.840 18.492 12.700 1.00 88.44 102 ASP A C 1
ATOM 785 O O . ASP A 1 102 ? -4.071 18.556 12.727 1.00 88.44 102 ASP A O 1
ATOM 789 N N . HIS A 1 103 ? -2.180 17.345 12.874 1.00 89.06 103 HIS A N 1
ATOM 790 C CA . HIS A 1 103 ? -2.811 16.031 12.922 1.00 89.06 103 HIS A CA 1
ATOM 791 C C . HIS A 1 103 ? -2.230 15.161 14.039 1.00 89.06 103 HIS A C 1
ATOM 793 O O . HIS A 1 103 ? -1.060 15.272 14.398 1.00 89.06 103 HIS A O 1
ATOM 799 N N . GLU A 1 104 ? -3.039 14.249 14.578 1.00 89.38 104 GLU A N 1
ATOM 800 C CA . GLU A 1 104 ? -2.534 13.210 15.476 1.00 89.38 104 GLU A CA 1
ATOM 801 C C . GLU A 1 104 ? -1.729 12.186 14.667 1.00 89.38 104 GLU A C 1
ATOM 803 O O . GLU A 1 104 ? -2.172 11.723 13.610 1.00 89.38 104 GLU A O 1
ATOM 808 N N . VAL A 1 105 ? -0.533 11.850 15.153 1.00 91.50 105 VAL A N 1
ATOM 809 C CA . VAL A 1 105 ? 0.339 10.845 14.539 1.00 91.50 105 VAL A CA 1
ATOM 810 C C . VAL A 1 105 ? 0.564 9.708 15.524 1.00 91.50 105 VAL A C 1
ATOM 812 O O . VAL A 1 105 ? 0.943 9.933 16.674 1.00 91.50 105 VAL A O 1
ATOM 815 N N . ARG A 1 106 ? 0.341 8.477 15.063 1.00 91.31 106 ARG A N 1
ATOM 816 C CA . ARG A 1 106 ? 0.483 7.255 15.853 1.00 91.31 106 ARG A CA 1
ATOM 817 C C . ARG A 1 106 ? 1.484 6.307 15.207 1.00 91.31 106 ARG A C 1
ATOM 819 O O . ARG A 1 106 ? 1.305 5.897 14.066 1.00 91.31 106 ARG A O 1
ATOM 826 N N . GLU A 1 107 ? 2.467 5.866 15.979 1.00 91.38 107 GLU A N 1
ATOM 827 C CA . GLU A 1 107 ? 3.433 4.857 15.542 1.00 91.38 107 GLU A CA 1
ATOM 828 C C . GLU A 1 107 ? 2.898 3.428 15.753 1.00 91.38 107 GLU A C 1
ATOM 830 O O . GLU A 1 107 ? 2.231 3.131 16.752 1.00 91.38 107 GLU A O 1
ATOM 835 N N . THR A 1 108 ? 3.181 2.524 14.815 1.00 87.56 108 THR A N 1
ATOM 836 C CA . THR A 1 108 ? 3.012 1.068 14.975 1.00 87.56 108 THR A CA 1
ATOM 837 C C . THR A 1 108 ? 4.349 0.371 15.218 1.00 87.56 108 THR A C 1
ATOM 839 O O . THR A 1 108 ? 5.414 0.910 14.931 1.00 87.56 108 THR A O 1
ATOM 842 N N . ALA A 1 109 ? 4.304 -0.868 15.722 1.00 83.50 109 ALA A N 1
ATOM 843 C CA . ALA A 1 109 ? 5.501 -1.671 15.993 1.00 83.50 109 ALA A CA 1
ATOM 844 C C . ALA A 1 109 ? 6.380 -1.911 14.749 1.00 83.50 109 ALA A C 1
ATOM 846 O O . ALA A 1 109 ? 7.588 -2.101 14.877 1.00 83.50 109 ALA A O 1
ATOM 847 N N . ASP A 1 110 ? 5.788 -1.853 13.555 1.00 81.00 110 ASP A N 1
ATOM 848 C CA . ASP A 1 110 ? 6.490 -2.011 12.279 1.00 81.00 110 ASP A CA 1
ATOM 849 C C . ASP A 1 110 ? 7.229 -0.732 11.832 1.00 81.00 110 ASP A C 1
ATOM 851 O O . ASP A 1 110 ? 7.924 -0.728 10.811 1.00 81.00 110 ASP A O 1
ATOM 855 N N . GLY A 1 111 ? 7.121 0.350 12.615 1.00 85.25 111 GLY A N 1
ATOM 856 C CA . GLY A 1 111 ? 7.767 1.640 12.371 1.00 85.25 111 GLY A CA 1
ATOM 857 C C . GLY A 1 111 ? 7.022 2.530 11.375 1.00 85.25 111 GLY A C 1
ATOM 858 O O . GLY A 1 111 ? 7.619 3.467 10.840 1.00 85.25 111 GLY A O 1
ATOM 859 N N . VAL A 1 112 ? 5.747 2.232 11.101 1.00 91.19 112 VAL A N 1
ATOM 860 C CA . VAL A 1 112 ? 4.872 3.065 10.268 1.00 91.19 112 VAL A CA 1
ATOM 861 C C . VAL A 1 112 ? 4.215 4.130 11.142 1.0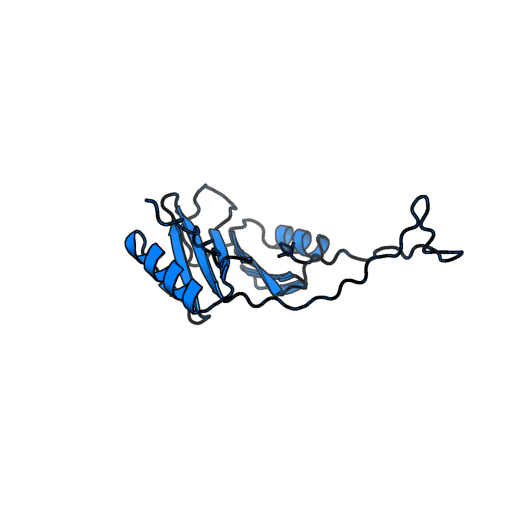0 91.19 112 VAL A C 1
ATOM 863 O O . VAL A 1 112 ? 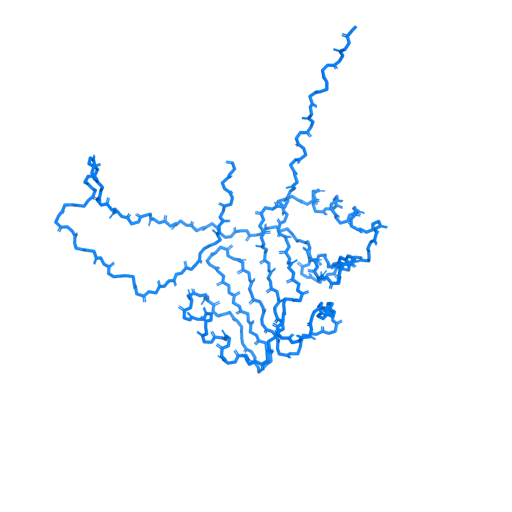3.699 3.840 12.223 1.00 91.19 112 VAL A O 1
ATOM 866 N N . GLN A 1 113 ? 4.238 5.369 10.663 1.00 93.19 113 GLN A N 1
ATOM 867 C CA . GLN A 1 113 ? 3.635 6.526 11.315 1.00 93.19 113 GLN A CA 1
ATOM 868 C C . GLN A 1 113 ? 2.303 6.827 10.644 1.00 93.19 113 GLN A C 1
ATOM 870 O O . GLN A 1 113 ? 2.275 7.227 9.485 1.00 93.19 113 GLN A O 1
ATOM 875 N N . HIS A 1 114 ? 1.207 6.607 11.356 1.00 93.19 114 HIS A N 1
ATOM 876 C CA . HIS A 1 114 ? -0.147 6.739 10.837 1.00 93.19 114 HIS A CA 1
ATOM 877 C C . HIS A 1 114 ? -0.740 8.081 11.233 1.00 93.19 114 HIS A C 1
ATOM 879 O O . HIS A 1 114 ? -0.642 8.493 12.388 1.00 93.19 114 HIS A O 1
ATOM 885 N N . THR A 1 115 ? -1.401 8.735 10.293 1.00 92.81 115 THR A N 1
ATOM 886 C CA . THR A 1 115 ? -2.165 9.953 10.524 1.00 92.81 115 THR A CA 1
ATOM 887 C C . THR A 1 115 ? -3.414 9.968 9.649 1.00 92.81 115 THR A C 1
ATOM 889 O O . THR A 1 115 ? -3.591 9.127 8.767 1.00 92.81 115 THR A O 1
ATOM 892 N N . VAL A 1 116 ? -4.309 10.910 9.916 1.00 90.75 116 VAL A N 1
ATOM 893 C CA . VAL A 1 116 ? -5.548 11.092 9.159 1.00 90.75 116 VAL A CA 1
ATOM 894 C C . VAL A 1 116 ? -5.563 12.508 8.633 1.00 90.75 116 VAL A C 1
ATOM 896 O O . VAL A 1 116 ? -5.383 13.453 9.402 1.00 90.75 116 VAL A O 1
ATOM 899 N N . ASP A 1 117 ? -5.766 12.664 7.331 1.00 86.88 117 ASP A N 1
ATOM 900 C CA . ASP A 1 117 ? -5.848 13.983 6.722 1.00 86.88 117 ASP A CA 1
ATOM 901 C C . ASP A 1 117 ? -7.156 14.710 7.111 1.00 86.88 117 ASP A C 1
ATOM 903 O O . ASP A 1 117 ? -8.024 14.189 7.812 1.00 86.88 117 ASP A O 1
ATOM 907 N N . ARG A 1 118 ? -7.329 15.952 6.646 1.00 86.44 118 ARG A N 1
ATOM 908 C CA . ARG A 1 118 ? -8.532 16.743 6.970 1.00 86.44 118 ARG A CA 1
ATOM 909 C C . ARG A 1 118 ? -9.804 16.227 6.293 1.00 86.44 118 ARG A C 1
ATOM 911 O O . ARG A 1 118 ? -10.890 16.667 6.662 1.00 86.44 118 ARG A O 1
ATOM 918 N N . SER A 1 119 ? -9.673 15.364 5.289 1.00 82.94 119 SER A N 1
ATOM 919 C CA . SER A 1 119 ? -10.803 14.771 4.575 1.00 82.94 119 SER A CA 1
ATOM 920 C C . SER A 1 119 ? -11.202 13.396 5.122 1.00 82.94 119 SER A C 1
ATOM 922 O O . SER A 1 119 ? -12.272 12.901 4.779 1.00 82.94 119 SER A O 1
ATOM 924 N N . GLY A 1 120 ? -10.409 12.831 6.038 1.00 82.44 120 GLY A N 1
ATOM 925 C CA . GLY A 1 120 ? -10.658 11.546 6.686 1.00 82.44 120 GLY A CA 1
ATOM 926 C C . GLY A 1 120 ? -9.871 10.377 6.087 1.00 82.44 120 GLY A C 1
ATOM 927 O O . GLY A 1 120 ? -10.034 9.252 6.555 1.00 82.44 120 GLY A O 1
ATOM 928 N N . PHE A 1 121 ? -9.018 10.604 5.083 1.00 86.88 121 PHE A N 1
ATOM 929 C CA . PHE A 1 121 ? -8.173 9.559 4.509 1.00 86.88 121 PHE A CA 1
ATOM 930 C C . PHE A 1 121 ? -7.024 9.199 5.448 1.00 86.88 121 PHE A C 1
ATOM 932 O O . PHE A 1 121 ? -6.318 10.069 5.964 1.00 86.88 121 PHE A O 1
ATOM 939 N N . GLY A 1 122 ? -6.796 7.895 5.612 1.00 90.75 122 GLY A N 1
ATOM 940 C CA . GLY A 1 122 ? -5.610 7.381 6.280 1.00 90.75 122 GLY A CA 1
ATOM 941 C C . GLY A 1 122 ? -4.356 7.603 5.455 1.00 90.75 122 GLY A C 1
ATOM 942 O O . GLY A 1 122 ? -4.276 7.210 4.287 1.00 90.75 122 GLY A O 1
ATOM 943 N N . VAL A 1 123 ? -3.358 8.203 6.087 1.00 92.31 123 VAL A N 1
ATOM 944 C CA . VAL A 1 123 ? -2.044 8.442 5.506 1.00 92.31 123 VAL A CA 1
ATOM 945 C C . VAL A 1 123 ? -0.997 7.857 6.441 1.00 92.31 123 VAL A C 1
ATOM 947 O O . VAL A 1 123 ? -0.870 8.270 7.589 1.00 92.31 123 VAL A O 1
ATOM 950 N N . GLY A 1 124 ? -0.218 6.908 5.936 1.00 93.00 124 GLY A N 1
ATOM 951 C CA . GLY A 1 124 ? 0.945 6.368 6.626 1.00 93.00 124 GLY A CA 1
ATOM 952 C C . GLY A 1 124 ? 2.245 6.923 6.053 1.00 93.00 124 GLY A C 1
ATOM 953 O O . GLY A 1 124 ? 2.343 7.180 4.853 1.00 93.00 124 GLY A O 1
ATOM 954 N N . LEU A 1 125 ? 3.272 7.049 6.885 1.00 93.38 125 LEU A N 1
ATOM 955 C CA . LEU A 1 125 ? 4.642 7.355 6.480 1.00 93.38 125 LEU A CA 1
ATOM 956 C C . LEU A 1 125 ? 5.576 6.269 7.014 1.00 93.38 125 LEU A C 1
ATOM 958 O O . LEU A 1 125 ? 5.556 5.947 8.202 1.00 93.38 125 LEU A O 1
ATOM 962 N N . ALA A 1 126 ? 6.403 5.702 6.142 1.00 93.94 126 ALA A N 1
ATOM 963 C CA . ALA A 1 126 ? 7.371 4.672 6.501 1.00 93.94 126 ALA A CA 1
ATOM 964 C C . ALA A 1 126 ? 8.649 4.821 5.676 1.00 93.94 126 ALA A C 1
ATOM 966 O O . ALA A 1 126 ? 8.636 5.412 4.601 1.00 93.94 126 ALA A O 1
ATOM 967 N N . LEU A 1 127 ? 9.759 4.247 6.142 1.00 91.75 127 LEU A N 1
ATOM 968 C CA . LEU A 1 127 ? 10.958 4.139 5.309 1.00 91.75 127 LEU A CA 1
ATOM 969 C C . LEU A 1 127 ? 10.709 3.186 4.138 1.00 91.75 127 LEU A C 1
ATOM 971 O O . LEU A 1 127 ? 10.264 2.057 4.343 1.00 91.75 127 LEU A O 1
ATOM 975 N N . ALA A 1 128 ? 11.041 3.622 2.926 1.00 89.12 128 ALA A N 1
ATOM 976 C CA . ALA A 1 128 ? 10.914 2.822 1.719 1.00 89.12 128 ALA A CA 1
ATOM 977 C C . ALA A 1 128 ? 11.873 1.620 1.753 1.00 89.12 128 ALA A C 1
ATOM 979 O O . ALA A 1 128 ? 13.076 1.776 1.976 1.00 89.12 128 ALA A O 1
ATOM 980 N N . ARG A 1 129 ? 11.372 0.409 1.471 1.00 85.94 129 ARG A N 1
ATOM 981 C CA . ARG A 1 129 ? 12.197 -0.811 1.382 1.00 85.94 129 ARG A CA 1
ATOM 982 C C . ARG A 1 129 ? 12.055 -1.482 0.009 1.00 85.94 129 ARG A C 1
ATOM 984 O O . ARG A 1 129 ? 11.644 -2.641 -0.085 1.00 85.94 129 ARG A O 1
ATOM 991 N N . PRO A 1 130 ? 12.406 -0.789 -1.094 1.00 84.06 130 PRO A N 1
ATOM 992 C CA . PRO A 1 130 ? 12.240 -1.327 -2.437 1.00 84.06 130 PRO A CA 1
ATOM 993 C C . PRO A 1 130 ? 13.102 -2.575 -2.657 1.00 84.06 130 PRO A C 1
ATOM 995 O O . PRO A 1 130 ? 14.327 -2.550 -2.524 1.00 84.06 130 PRO A O 1
ATOM 998 N N . ARG A 1 131 ? 12.479 -3.668 -3.108 1.00 84.00 131 ARG A N 1
ATOM 999 C CA . ARG A 1 131 ? 13.225 -4.826 -3.613 1.00 84.00 131 ARG A CA 1
ATOM 1000 C C . ARG A 1 131 ? 13.688 -4.542 -5.039 1.00 84.00 131 ARG A C 1
ATOM 1002 O O . ARG A 1 131 ? 12.869 -4.285 -5.922 1.00 84.00 131 ARG A O 1
ATOM 1009 N N . LYS A 1 132 ? 15.001 -4.604 -5.283 1.00 78.50 132 LYS A N 1
ATOM 1010 C CA . LYS A 1 132 ? 15.563 -4.425 -6.628 1.00 78.50 132 LYS A CA 1
ATOM 1011 C C . LYS A 1 132 ? 15.124 -5.578 -7.531 1.00 78.50 132 LYS A C 1
ATOM 1013 O O . LYS A 1 132 ? 15.518 -6.723 -7.318 1.00 78.50 132 LYS A O 1
ATOM 1018 N N . VAL A 1 133 ? 14.345 -5.264 -8.563 1.00 75.25 133 VAL A N 1
ATOM 1019 C CA . VAL A 1 133 ? 13.898 -6.230 -9.573 1.00 75.25 133 VAL A CA 1
ATOM 1020 C C . VAL A 1 133 ? 14.558 -5.900 -10.902 1.00 75.25 133 VAL A C 1
ATOM 1022 O O . VAL A 1 133 ? 14.345 -4.830 -11.464 1.00 75.25 133 VAL A O 1
ATOM 1025 N N . THR A 1 134 ? 15.333 -6.839 -11.437 1.00 72.75 134 THR A N 1
ATOM 1026 C CA . THR A 1 134 ? 15.868 -6.725 -12.795 1.00 72.75 134 THR A CA 1
ATOM 1027 C C . THR A 1 134 ? 14.857 -7.319 -13.768 1.00 72.75 134 THR A C 1
ATOM 1029 O O . THR A 1 134 ? 14.744 -8.538 -13.890 1.00 72.75 134 THR A O 1
ATOM 1032 N N . VAL A 1 135 ? 14.117 -6.464 -14.472 1.00 70.19 135 VAL A N 1
ATOM 1033 C CA . VAL A 1 135 ? 13.265 -6.897 -15.585 1.00 70.19 135 VAL A CA 1
ATOM 1034 C C . VAL A 1 135 ? 14.079 -6.796 -16.867 1.00 70.19 135 VAL A C 1
ATOM 1036 O O . VAL A 1 135 ? 14.400 -5.702 -17.323 1.00 70.19 135 VAL A O 1
ATOM 1039 N N . ALA A 1 136 ? 14.429 -7.938 -17.458 1.00 70.88 136 ALA A N 1
ATOM 1040 C CA . ALA A 1 136 ? 15.030 -7.940 -18.785 1.00 70.88 136 ALA A CA 1
ATOM 1041 C C . ALA A 1 136 ? 13.952 -7.538 -19.809 1.00 70.88 136 ALA A C 1
ATOM 1043 O O . ALA A 1 136 ? 12.949 -8.252 -19.933 1.00 70.88 136 ALA A O 1
ATOM 1044 N N . PRO A 1 137 ? 14.117 -6.419 -20.540 1.00 70.69 137 PRO A N 1
ATOM 1045 C CA . PRO A 1 137 ? 13.142 -6.027 -21.540 1.00 70.69 137 PRO A CA 1
ATOM 1046 C C . PRO A 1 137 ? 13.073 -7.108 -22.616 1.00 70.69 137 PRO A C 1
ATOM 1048 O O . PRO A 1 137 ? 14.096 -7.609 -23.098 1.00 70.69 137 PRO A O 1
ATOM 1051 N N . ARG A 1 138 ? 11.849 -7.479 -23.001 1.00 72.44 138 ARG A N 1
ATOM 1052 C CA . ARG A 1 138 ? 11.656 -8.394 -24.124 1.00 72.44 138 ARG A CA 1
ATOM 1053 C C . ARG A 1 138 ? 12.230 -7.747 -25.378 1.00 72.44 138 ARG A C 1
ATOM 1055 O O . ARG A 1 138 ? 11.979 -6.579 -25.665 1.00 72.44 138 ARG A O 1
ATOM 1062 N N . ARG A 1 139 ? 13.018 -8.517 -26.127 1.00 75.31 139 ARG A N 1
ATOM 1063 C CA . ARG A 1 139 ? 13.575 -8.055 -27.397 1.00 75.31 139 ARG A CA 1
ATOM 1064 C C . ARG A 1 139 ? 12.438 -7.951 -28.409 1.00 75.31 139 ARG A C 1
ATOM 1066 O O . ARG A 1 139 ? 11.849 -8.962 -28.779 1.00 75.31 139 ARG A O 1
ATOM 1073 N N . THR A 1 140 ? 12.157 -6.737 -28.856 1.00 75.94 140 THR A N 1
ATOM 1074 C CA . THR A 1 140 ? 11.172 -6.454 -29.905 1.00 75.94 140 THR A CA 1
ATOM 1075 C C . THR A 1 140 ? 11.899 -5.994 -31.163 1.00 75.94 140 THR A C 1
ATOM 1077 O O . THR A 1 140 ? 12.945 -5.350 -31.075 1.00 75.94 140 THR A O 1
ATOM 1080 N N . ASN A 1 141 ? 11.358 -6.342 -32.331 1.00 80.94 141 ASN A N 1
ATOM 1081 C CA . ASN A 1 141 ? 11.801 -5.770 -33.596 1.00 80.94 141 ASN A CA 1
ATOM 1082 C C . ASN A 1 141 ? 11.025 -4.480 -33.852 1.00 80.94 141 ASN A C 1
ATOM 1084 O O . ASN A 1 141 ? 9.796 -4.484 -33.843 1.00 80.94 141 ASN A O 1
ATOM 1088 N N . THR A 1 142 ? 11.743 -3.396 -34.104 1.00 80.50 142 THR A N 1
ATOM 1089 C CA . THR A 1 142 ? 11.182 -2.130 -34.582 1.00 80.50 142 THR A CA 1
ATOM 1090 C C . THR A 1 142 ? 11.856 -1.750 -35.900 1.00 80.50 142 THR A C 1
ATOM 1092 O O . THR A 1 142 ? 12.896 -2.309 -36.264 1.00 80.50 142 THR A O 1
ATOM 1095 N N . TYR A 1 143 ? 11.262 -0.824 -36.658 1.00 79.44 143 TYR A N 1
ATOM 1096 C CA . TYR A 1 143 ? 11.873 -0.333 -37.894 1.00 79.44 143 TYR A CA 1
ATOM 1097 C C . TYR A 1 143 ? 13.265 0.253 -37.594 1.00 79.44 143 TYR A C 1
ATOM 1099 O O . TYR A 1 143 ? 13.400 1.121 -36.736 1.00 79.44 143 TYR A O 1
ATOM 1107 N N . GLY A 1 144 ? 14.308 -0.267 -38.248 1.00 82.56 144 GLY A N 1
ATOM 1108 C CA . GLY A 1 144 ? 15.704 0.114 -37.990 1.00 82.56 144 GLY A CA 1
ATOM 1109 C C . GLY A 1 144 ? 16.374 -0.572 -36.788 1.00 82.56 144 GLY A C 1
ATOM 1110 O O . GLY A 1 144 ? 17.567 -0.376 -36.574 1.00 82.56 144 GLY A O 1
ATOM 1111 N N . SER A 1 145 ? 15.667 -1.414 -36.023 1.00 77.50 145 SER A N 1
ATOM 1112 C CA . SER A 1 145 ? 16.256 -2.210 -34.936 1.00 77.50 145 SER A CA 1
ATOM 1113 C C . SER A 1 145 ? 15.684 -3.626 -34.914 1.00 77.50 145 SER A C 1
ATOM 1115 O O . SER A 1 145 ? 14.706 -3.930 -34.229 1.00 77.50 145 SER A O 1
ATOM 1117 N N . VAL A 1 146 ? 16.326 -4.522 -35.665 1.00 81.44 146 VAL A N 1
ATOM 1118 C CA . VAL A 1 146 ? 16.016 -5.955 -35.635 1.00 81.44 146 VAL A CA 1
ATOM 1119 C C . VAL A 1 146 ? 16.854 -6.610 -34.540 1.00 81.44 146 VAL A C 1
ATOM 1121 O O . VAL A 1 146 ? 18.053 -6.820 -34.700 1.00 81.44 146 VAL A O 1
ATOM 1124 N N . ARG A 1 147 ? 16.229 -6.897 -33.393 1.00 79.00 147 ARG A N 1
ATOM 1125 C CA . ARG A 1 147 ? 16.877 -7.517 -32.221 1.00 79.00 147 ARG A CA 1
ATOM 1126 C C . ARG A 1 147 ? 16.529 -8.993 -32.028 1.00 79.00 147 ARG A C 1
ATOM 1128 O O . ARG A 1 147 ? 17.109 -9.629 -31.147 1.00 79.00 147 ARG A O 1
ATOM 1135 N N . ARG A 1 148 ? 15.621 -9.527 -32.850 1.00 74.88 148 ARG A N 1
ATOM 1136 C CA . ARG A 1 148 ? 15.303 -10.953 -32.986 1.00 74.88 148 ARG A CA 1
ATOM 1137 C C . ARG A 1 148 ? 15.314 -11.354 -34.448 1.00 74.88 148 ARG A C 1
ATOM 1139 O O . ARG A 1 148 ? 14.498 -10.873 -35.232 1.00 74.88 148 ARG A O 1
ATOM 1146 N N . TRP A 1 149 ? 16.197 -12.281 -34.785 1.00 74.31 149 TRP A N 1
ATOM 1147 C CA . TRP A 1 149 ? 16.226 -12.941 -36.081 1.00 74.31 149 TRP A CA 1
ATOM 1148 C C . TRP A 1 149 ? 15.942 -14.427 -35.863 1.00 74.31 149 TRP A C 1
ATOM 1150 O O . TRP A 1 149 ? 16.654 -15.070 -35.098 1.00 74.31 149 TRP A O 1
ATOM 1160 N N . ASN A 1 150 ? 14.894 -14.959 -36.497 1.00 78.94 150 ASN A N 1
ATOM 1161 C CA . ASN A 1 150 ? 14.483 -16.369 -36.404 1.00 78.94 150 ASN A CA 1
ATOM 1162 C C . ASN A 1 150 ? 14.189 -16.902 -34.986 1.00 78.94 150 ASN A C 1
ATOM 1164 O O . ASN A 1 150 ? 14.258 -18.103 -34.746 1.00 78.94 150 ASN A O 1
ATOM 1168 N N . GLU A 1 151 ? 13.828 -16.030 -34.047 1.00 77.81 151 GLU A N 1
ATOM 1169 C CA . GLU A 1 151 ? 13.473 -16.420 -32.683 1.00 77.81 151 GLU A CA 1
ATOM 1170 C C . GLU A 1 151 ? 11.970 -16.169 -32.452 1.00 77.81 151 GLU A C 1
ATOM 1172 O O . GLU A 1 151 ? 11.478 -15.058 -32.665 1.00 77.81 151 GLU A O 1
ATOM 1177 N N . ALA A 1 152 ? 11.221 -17.202 -32.048 1.00 75.31 152 ALA A N 1
ATOM 1178 C CA . ALA A 1 152 ? 9.757 -17.167 -31.924 1.00 75.31 152 ALA A CA 1
ATOM 1179 C C . ALA A 1 152 ? 9.294 -16.576 -30.587 1.00 75.31 152 ALA A C 1
ATOM 1181 O O . ALA A 1 152 ? 9.826 -16.927 -29.538 1.00 75.31 152 ALA A O 1
ATOM 1182 N N . LEU A 1 153 ? 8.323 -15.654 -30.586 1.00 77.75 153 LEU A N 1
ATOM 1183 C CA . LEU A 1 153 ? 7.879 -14.968 -29.361 1.00 77.75 153 LEU A CA 1
ATOM 1184 C C . LEU A 1 153 ? 7.301 -15.953 -28.344 1.00 77.75 153 LEU A C 1
ATOM 1186 O O . LEU A 1 153 ? 6.269 -16.565 -28.591 1.00 77.75 153 LEU A O 1
ATOM 1190 N N . THR A 1 154 ? 7.944 -16.054 -27.181 1.00 77.81 154 THR A N 1
ATOM 1191 C CA . THR A 1 154 ? 7.412 -16.843 -26.072 1.00 77.81 154 THR A CA 1
ATOM 1192 C C . THR A 1 154 ? 6.191 -16.127 -25.485 1.00 77.81 154 THR A C 1
ATOM 1194 O O . THR A 1 154 ? 6.306 -14.949 -25.109 1.00 77.81 154 THR A O 1
ATOM 1197 N N . PRO A 1 155 ? 5.028 -16.791 -25.366 1.00 77.88 155 PRO A N 1
ATOM 1198 C CA . PRO A 1 155 ? 3.863 -16.218 -24.700 1.00 77.88 155 PRO A CA 1
ATOM 1199 C C . PRO A 1 155 ? 4.203 -15.762 -23.276 1.00 77.88 155 PRO A C 1
ATOM 1201 O O . PRO A 1 155 ? 5.095 -16.310 -22.626 1.00 77.88 155 PRO A O 1
ATOM 1204 N N . VAL A 1 156 ? 3.537 -14.715 -22.791 1.00 77.12 156 VAL A N 1
ATOM 1205 C CA . VAL A 1 156 ? 3.564 -14.392 -21.357 1.00 77.12 156 VAL A CA 1
ATOM 1206 C C . VAL A 1 156 ? 2.576 -15.339 -20.687 1.00 77.12 156 VAL A C 1
ATOM 1208 O O . VAL A 1 156 ? 1.396 -15.291 -21.009 1.00 77.12 156 VAL A O 1
ATOM 1211 N N . SER A 1 157 ? 3.048 -16.211 -19.796 1.00 79.50 157 SER A N 1
ATOM 1212 C CA . SER A 1 157 ? 2.172 -17.146 -19.077 1.00 79.50 157 SER A CA 1
ATOM 1213 C C . SER A 1 157 ? 1.382 -16.467 -17.959 1.00 79.50 157 SER A C 1
ATOM 1215 O O . SER A 1 157 ? 0.231 -16.816 -17.731 1.00 79.50 157 SER A O 1
ATOM 1217 N N . ARG A 1 158 ? 1.993 -15.495 -17.271 1.00 79.00 158 ARG A N 1
ATOM 1218 C CA . ARG A 1 158 ? 1.362 -14.708 -16.205 1.00 79.00 158 ARG A CA 1
ATOM 1219 C C . ARG A 1 158 ? 1.982 -13.317 -16.118 1.00 79.00 158 ARG A C 1
ATOM 1221 O O . ARG A 1 158 ? 3.197 -13.159 -16.300 1.00 79.00 158 ARG A O 1
ATOM 1228 N N . ALA A 1 159 ? 1.151 -12.318 -15.840 1.00 80.75 159 ALA A N 1
ATOM 1229 C CA . ALA A 1 159 ? 1.622 -10.989 -15.484 1.00 80.75 159 ALA A CA 1
ATOM 1230 C C . ALA A 1 159 ? 2.327 -11.033 -14.122 1.00 80.75 159 ALA A C 1
ATOM 1232 O O . ALA A 1 159 ? 2.007 -11.853 -13.270 1.00 80.75 159 ALA A O 1
ATOM 1233 N N . HIS A 1 160 ? 3.326 -10.177 -13.941 1.00 80.75 160 HIS A N 1
ATOM 1234 C CA . HIS A 1 160 ? 3.992 -10.018 -12.655 1.00 80.75 160 HIS A CA 1
ATOM 1235 C C . HIS A 1 160 ? 4.282 -8.535 -12.455 1.00 80.75 160 HIS A C 1
ATOM 1237 O O . HIS A 1 160 ? 5.348 -8.063 -12.870 1.00 80.75 160 HIS A O 1
ATOM 1243 N N . PRO A 1 161 ? 3.312 -7.790 -11.913 1.00 77.00 161 PRO A N 1
ATOM 1244 C CA . PRO A 1 161 ? 3.433 -6.355 -11.737 1.00 77.00 161 PRO A CA 1
ATOM 1245 C C . PRO A 1 161 ? 4.662 -5.979 -10.897 1.00 77.00 161 PRO A C 1
ATOM 1247 O O . PRO A 1 161 ? 4.995 -6.624 -9.896 1.00 77.00 161 PRO A O 1
ATOM 1250 N N . CYS A 1 162 ? 5.327 -4.910 -11.324 1.00 75.25 162 CYS A N 1
ATOM 1251 C CA . CYS A 1 162 ? 6.382 -4.218 -10.591 1.00 75.25 162 CYS A CA 1
ATOM 1252 C C . CYS A 1 162 ? 5.928 -2.770 -10.372 1.00 75.25 162 CYS A C 1
ATOM 1254 O O . CYS A 1 162 ? 5.171 -2.250 -11.194 1.00 75.25 162 CYS A O 1
ATOM 1256 N N . ALA A 1 163 ? 6.411 -2.117 -9.314 1.00 65.69 163 ALA A N 1
ATOM 1257 C CA . ALA A 1 163 ? 6.174 -0.692 -9.100 1.00 65.69 163 ALA A CA 1
ATOM 1258 C C . ALA A 1 163 ? 6.556 0.132 -10.338 1.00 65.69 163 ALA A C 1
ATOM 1260 O O . ALA A 1 163 ? 7.590 -0.124 -10.967 1.00 65.69 163 ALA A O 1
ATOM 1261 N N . CYS A 1 164 ? 5.785 1.182 -10.618 1.00 51.56 164 CYS A N 1
ATOM 1262 C CA . CYS A 1 164 ? 6.289 2.306 -11.393 1.00 51.56 164 CYS A CA 1
ATOM 1263 C C . CYS A 1 164 ? 7.402 2.964 -10.573 1.00 51.56 164 CYS A C 1
ATOM 1265 O O . CYS A 1 164 ? 7.133 3.698 -9.627 1.00 51.56 164 CYS A O 1
ATOM 1267 N N . ALA A 1 165 ? 8.657 2.661 -10.897 1.00 48.38 165 ALA A N 1
ATOM 1268 C CA . ALA A 1 165 ? 9.764 3.465 -10.413 1.00 48.38 165 ALA A CA 1
ATOM 1269 C C . ALA A 1 165 ? 9.656 4.837 -11.090 1.00 48.38 165 ALA A C 1
ATOM 1271 O O . ALA A 1 165 ? 9.739 4.921 -12.319 1.00 48.38 165 ALA A O 1
ATOM 1272 N N . MET A 1 166 ? 9.453 5.893 -10.302 1.00 41.88 166 MET A N 1
ATOM 1273 C CA . MET A 1 166 ? 9.766 7.247 -10.751 1.00 41.88 166 MET A CA 1
ATOM 1274 C C . MET A 1 166 ? 11.270 7.231 -11.031 1.00 41.88 166 MET A C 1
ATOM 1276 O O . MET A 1 166 ? 12.067 6.954 -10.136 1.00 41.88 166 MET A O 1
ATOM 1280 N N . SER A 1 167 ? 11.651 7.345 -12.305 1.00 34.62 167 SER A N 1
ATOM 1281 C CA . SER A 1 167 ? 13.071 7.487 -12.633 1.00 34.62 167 SER A CA 1
ATOM 1282 C C . SER A 1 167 ? 13.560 8.800 -12.016 1.00 34.62 167 SER A C 1
ATOM 1284 O O . SER A 1 167 ? 12.798 9.767 -12.074 1.00 34.62 167 SER A O 1
ATOM 1286 N N . PRO A 1 168 ? 14.758 8.821 -11.405 1.00 41.59 168 PRO A N 1
ATOM 1287 C CA . PRO A 1 168 ? 15.351 10.057 -10.908 1.00 41.59 168 PRO A CA 1
ATOM 1288 C C . PRO A 1 168 ? 15.575 11.062 -12.042 1.00 41.59 168 PRO A C 1
ATOM 1290 O O . PRO A 1 168 ? 15.752 10.619 -13.206 1.00 41.59 168 PRO A O 1
#

Secondary structure (DSSP, 8-state):
-------------EEEEEEEEEE-S-HHHHHHHHHHHTPEEEEE-SSEEEEE-TTS-EEEEESS--TTSPPPSSSSS-EEEEEEEES-HHHHHHHHHHHHHHS-EEE-TTS-EEEE-TTS-EEEEEE--------PPP---BTTB---SS-PPPPP-S----------

Organism: NCBI:txid3074435

Radius of gyration: 20.62 Å; chains: 1; bounding box: 42×62×54 Å